Protein AF-A0A2L1UPV1-F1 (afdb_monomer)

pLDDT: mean 81.87, std 16.46, range [38.16, 98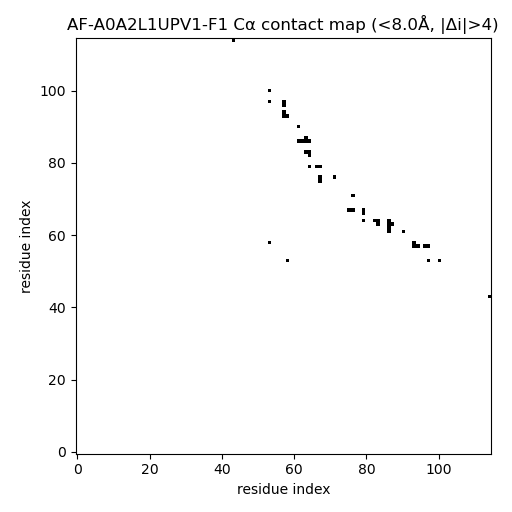.06]

Radius of gyration: 43.44 Å; Cα contacts (8 Å, |Δi|>4): 24; chains: 1; bounding box: 94×42×116 Å

Solvent-accessible surface area (backbone atoms only — not comparable to full-atom values): 7469 Å² total; per-residue (Å²): 140,80,92,80,85,83,81,76,78,84,73,78,68,68,62,63,53,51,53,52,52,52,51,51,52,51,52,49,52,52,51,53,56,57,59,69,66,67,64,79,84,74,78,79,76,86,70,80,76,83,75,81,76,80,59,67,84,60,67,58,81,83,69,73,68,78,80,78,68,85,78,81,45,72,72,57,50,56,55,48,51,53,48,43,51,51,42,51,50,55,44,50,53,34,55,49,52,52,51,52,56,52,49,57,49,49,54,62,57,76,75,46,85,80,126

Sequence (115 aa):
MISMRTHWTHRQPRLTSKLLFQAMLALLLLCLLAQMTGCSTVTTQYVKVPVTPIPASLLVLCQPSPPPSDPLTYGSSVQWNELLLTDLQNCNTQISGIRQIESSRQENNDGKPTP

InterPro domains:
  IPR058979 LysC-like [PF23793] (36-103)

Structure (mmCIF, N/CA/C/O backbone):
data_AF-A0A2L1UPV1-F1
#
_entry.id   AF-A0A2L1UPV1-F1
#
loop_
_atom_site.group_PDB
_atom_site.id
_atom_site.type_symbol
_atom_site.label_atom_id
_atom_site.label_alt_id
_atom_site.label_comp_id
_atom_site.label_asym_id
_atom_site.label_entity_id
_atom_site.label_seq_id
_atom_site.pdbx_PDB_ins_code
_atom_site.Cartn_x
_atom_site.Cartn_y
_atom_site.Cartn_z
_atom_site.occupancy
_atom_site.B_iso_or_equiv
_atom_site.auth_seq_id
_atom_site.auth_comp_id
_atom_site.auth_asym_id
_atom_site.auth_atom_id
_atom_site.pdbx_PDB_model_num
ATOM 1 N N . MET A 1 1 ? -70.568 33.860 90.065 1.00 38.16 1 MET A N 1
ATOM 2 C CA . MET A 1 1 ? -70.868 33.690 88.625 1.00 38.16 1 MET A CA 1
ATOM 3 C C . MET A 1 1 ? -69.516 33.600 87.917 1.00 38.16 1 MET A C 1
ATOM 5 O O . MET A 1 1 ? -68.756 34.533 88.089 1.00 38.16 1 MET A O 1
ATOM 9 N N . ILE A 1 2 ? -69.031 32.551 87.253 1.00 44.81 2 ILE A N 1
ATOM 10 C CA . ILE A 1 2 ? -69.449 31.185 86.897 1.00 44.81 2 ILE A CA 1
ATOM 11 C C . ILE A 1 2 ? -68.145 30.356 86.851 1.00 44.81 2 ILE A C 1
ATOM 13 O O . ILE A 1 2 ? -67.095 30.865 86.469 1.00 44.81 2 ILE A O 1
ATOM 17 N N . SER A 1 3 ? -68.222 29.093 87.268 1.00 48.38 3 SER A N 1
ATOM 18 C CA . SER A 1 3 ? -67.163 28.087 87.135 1.00 48.38 3 SER A CA 1
ATOM 19 C C . SER A 1 3 ? -66.960 27.703 85.669 1.00 48.38 3 SER A C 1
ATOM 21 O O . SER A 1 3 ? -67.929 27.357 84.999 1.00 48.38 3 SER A O 1
ATOM 23 N N . MET A 1 4 ? -65.715 27.677 85.191 1.00 48.88 4 MET A N 1
ATOM 24 C CA . MET A 1 4 ? -65.361 26.954 83.967 1.00 48.88 4 MET A CA 1
ATOM 25 C C . MET A 1 4 ? -63.942 26.401 84.081 1.00 48.88 4 MET A C 1
ATOM 27 O O . MET A 1 4 ? -62.952 27.020 83.702 1.00 48.88 4 MET A O 1
ATOM 31 N N . ARG A 1 5 ? -63.851 25.197 84.649 1.00 57.16 5 ARG A N 1
ATOM 32 C CA . ARG A 1 5 ? -62.651 24.362 84.619 1.00 57.16 5 ARG A CA 1
ATOM 33 C C . ARG A 1 5 ? -62.706 23.527 83.339 1.00 57.16 5 ARG A C 1
ATOM 35 O O . ARG A 1 5 ? -63.355 22.486 83.304 1.00 57.16 5 ARG A O 1
ATOM 42 N N . THR A 1 6 ? -62.058 23.990 82.274 1.00 60.66 6 THR A N 1
ATOM 43 C CA . THR A 1 6 ? -61.902 23.212 81.039 1.00 60.66 6 THR A CA 1
ATOM 44 C C . THR A 1 6 ? -60.787 22.189 81.235 1.00 60.66 6 THR A C 1
ATOM 46 O O . THR A 1 6 ? -59.597 22.464 81.107 1.00 60.66 6 THR A O 1
ATOM 49 N N . HIS A 1 7 ? -61.185 20.978 81.613 1.00 58.34 7 HIS A N 1
ATOM 50 C CA . HIS A 1 7 ? -60.311 19.814 81.620 1.00 58.34 7 HIS A CA 1
ATOM 51 C C . HIS A 1 7 ? -60.006 19.417 80.170 1.00 58.34 7 HIS A C 1
ATOM 53 O O . HIS A 1 7 ? -60.773 18.708 79.519 1.00 58.34 7 HIS A O 1
ATOM 59 N N . TRP A 1 8 ? -58.881 19.905 79.656 1.00 52.75 8 TRP A N 1
ATOM 60 C CA . TRP A 1 8 ? -58.302 19.412 78.416 1.00 52.75 8 TRP A CA 1
ATOM 61 C C . TRP A 1 8 ? -57.626 18.072 78.692 1.00 52.75 8 TRP A C 1
ATOM 63 O O . TRP A 1 8 ? -56.550 18.009 79.286 1.00 52.75 8 TRP A O 1
ATOM 73 N N . THR A 1 9 ? -58.244 16.978 78.246 1.00 54.81 9 THR A N 1
ATOM 74 C CA . THR A 1 9 ? -57.535 15.705 78.131 1.00 54.81 9 THR A CA 1
ATOM 75 C C . THR A 1 9 ? -56.469 15.859 77.056 1.00 54.81 9 THR A C 1
ATOM 77 O O . THR A 1 9 ? -56.777 15.859 75.863 1.00 54.81 9 THR A O 1
ATOM 80 N N . HIS A 1 10 ? -55.213 15.976 77.473 1.00 52.00 10 HIS A N 1
ATOM 81 C CA . HIS A 1 10 ? -54.045 15.823 76.614 1.00 52.00 10 HIS A CA 1
ATOM 82 C C . HIS A 1 10 ? -53.995 14.367 76.106 1.00 52.00 10 HIS A C 1
ATOM 84 O O . HIS A 1 10 ? -53.286 13.507 76.637 1.00 52.00 10 HIS A O 1
ATOM 90 N N . ARG A 1 11 ? -54.817 14.056 75.095 1.00 55.22 11 ARG A N 1
ATOM 91 C CA . ARG A 1 11 ? -54.758 12.797 74.350 1.00 55.22 11 ARG A CA 1
ATOM 92 C C . ARG A 1 11 ? -53.491 12.817 73.493 1.00 55.22 11 ARG A C 1
ATOM 94 O O . ARG A 1 11 ? -53.276 13.707 72.682 1.00 55.22 11 ARG A O 1
ATOM 101 N N . GLN A 1 12 ? -52.648 11.827 73.758 1.00 60.75 12 GLN A N 1
ATOM 102 C CA . GLN A 1 12 ? -51.291 11.596 73.265 1.00 60.75 12 GLN A CA 1
ATOM 103 C C . GLN A 1 12 ? -51.104 11.782 71.739 1.00 60.75 12 GLN A C 1
ATOM 105 O O . GLN A 1 12 ? -51.589 10.947 70.978 1.00 60.75 12 GLN A O 1
ATOM 110 N N . PRO A 1 13 ? -50.286 12.751 71.276 1.00 54.72 13 PRO A N 1
ATOM 111 C CA . PRO A 1 13 ? -49.826 12.810 69.881 1.00 54.72 13 PRO A CA 1
ATOM 112 C C . PRO A 1 13 ? -48.550 11.978 69.624 1.00 54.72 13 PRO A C 1
ATOM 114 O O . PRO A 1 13 ? -48.056 11.893 68.502 1.00 54.72 13 PRO A O 1
ATOM 117 N N . ARG A 1 14 ? -47.962 11.375 70.667 1.00 56.75 14 ARG A N 1
ATOM 118 C CA . ARG A 1 14 ? -46.582 10.858 70.616 1.00 56.75 14 ARG A CA 1
ATOM 119 C C . ARG A 1 14 ? -46.436 9.478 69.968 1.00 56.75 14 ARG A C 1
ATOM 121 O O . ARG A 1 14 ? -45.342 9.147 69.525 1.00 56.75 14 ARG A O 1
ATOM 128 N N . LEU A 1 15 ? -47.497 8.669 69.923 1.00 55.56 15 LEU A N 1
ATOM 129 C CA . LEU A 1 15 ? -47.452 7.308 69.363 1.00 55.56 15 LEU A CA 1
ATOM 130 C C . LEU A 1 15 ? -47.695 7.295 67.849 1.00 55.56 15 LEU A C 1
ATOM 132 O O . LEU A 1 15 ? -46.982 6.611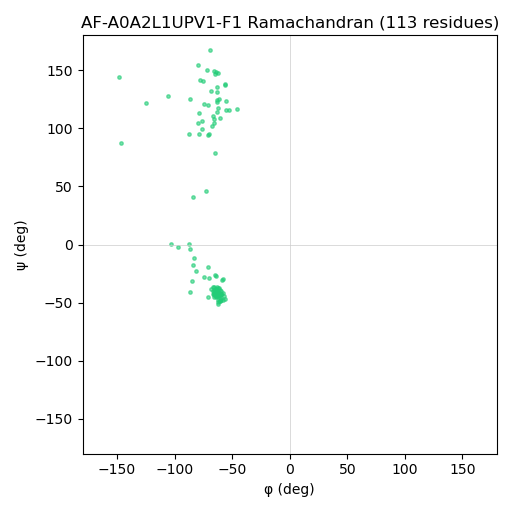 67.121 1.00 55.56 15 LEU A O 1
ATOM 136 N N . THR A 1 16 ? -48.642 8.103 67.371 1.00 60.72 16 THR A N 1
ATOM 137 C CA . THR A 1 16 ? -48.947 8.247 65.939 1.00 60.72 16 THR A CA 1
ATOM 138 C C . THR A 1 16 ? -47.782 8.878 65.185 1.00 60.72 16 THR A C 1
ATOM 140 O O . THR A 1 16 ? -47.395 8.385 64.133 1.00 60.72 16 THR A O 1
ATOM 143 N N . SER A 1 17 ? -47.147 9.900 65.766 1.00 69.00 17 SER A N 1
ATOM 144 C CA . SER A 1 17 ? -45.943 10.520 65.206 1.00 69.00 17 SER A CA 1
ATOM 145 C C . SER A 1 17 ? -44.789 9.519 65.056 1.00 69.00 17 SER A C 1
ATOM 147 O O . SER A 1 17 ? -44.161 9.476 64.002 1.00 69.00 17 SER A O 1
ATOM 149 N N . LYS A 1 18 ? -44.551 8.651 66.051 1.00 76.62 18 LYS A N 1
ATOM 150 C CA . LYS A 1 18 ? -43.503 7.617 65.978 1.00 76.62 18 LYS A CA 1
ATOM 151 C C . LYS A 1 18 ? -43.758 6.592 64.872 1.00 76.62 18 LYS A C 1
ATOM 153 O O . LYS A 1 18 ? -42.841 6.298 64.113 1.00 76.62 18 LYS A O 1
ATOM 158 N N . LEU A 1 19 ? -44.995 6.108 64.753 1.00 80.00 19 LEU A N 1
ATOM 159 C CA . LEU A 1 19 ? -45.400 5.190 63.683 1.00 80.00 19 LEU A CA 1
ATOM 160 C C . LEU A 1 19 ? -45.218 5.814 62.293 1.00 80.00 19 LEU A C 1
ATOM 162 O O . LEU A 1 19 ? -44.698 5.162 61.394 1.00 80.00 19 LEU A O 1
ATOM 166 N N . LEU A 1 20 ? -45.581 7.090 62.131 1.00 83.94 20 LEU A N 1
ATOM 167 C CA . LEU A 1 20 ? -45.396 7.821 60.874 1.00 83.94 20 LEU A CA 1
ATOM 168 C C . LEU A 1 20 ? -43.913 8.015 60.522 1.00 83.94 20 LEU A C 1
ATOM 170 O O . LEU A 1 20 ? -43.527 7.796 59.377 1.00 83.94 20 LEU A O 1
ATOM 174 N N . PHE A 1 21 ? -43.063 8.359 61.494 1.00 84.81 21 PHE A N 1
ATOM 175 C CA . PHE A 1 21 ? -41.614 8.454 61.278 1.00 84.81 21 PHE A CA 1
ATOM 176 C C . PHE A 1 21 ? -40.992 7.106 60.893 1.00 84.81 21 PHE A C 1
ATOM 178 O O . PHE A 1 21 ? -40.161 7.051 59.988 1.00 84.81 21 PHE A O 1
ATOM 185 N N . GLN A 1 22 ? -41.411 6.015 61.538 1.00 87.88 22 GLN A N 1
ATOM 186 C CA . GLN A 1 22 ? -40.955 4.665 61.198 1.00 87.88 22 GLN A CA 1
ATOM 187 C C . GLN A 1 22 ? -41.405 4.247 59.795 1.00 87.88 22 GLN A C 1
ATOM 189 O O . GLN A 1 22 ? -40.610 3.674 59.054 1.00 87.88 22 GLN A O 1
ATOM 194 N N . ALA A 1 23 ? -42.638 4.580 59.405 1.00 91.31 23 ALA A N 1
ATOM 195 C CA . ALA A 1 23 ? -43.146 4.320 58.061 1.00 91.31 23 ALA A CA 1
ATOM 196 C C . ALA A 1 23 ? -42.368 5.104 56.992 1.00 91.31 23 ALA A C 1
ATOM 198 O O . ALA A 1 23 ? -41.987 4.529 55.977 1.00 91.31 23 ALA A O 1
ATOM 199 N N . MET A 1 24 ? -42.067 6.383 57.238 1.00 92.00 24 MET A N 1
ATOM 200 C CA . MET A 1 24 ? -41.255 7.212 56.337 1.00 92.00 24 MET A CA 1
ATOM 201 C C . MET A 1 24 ? -39.836 6.659 56.175 1.00 92.00 24 MET A C 1
ATOM 203 O O . MET A 1 24 ? -39.340 6.566 55.054 1.00 92.00 24 MET A O 1
ATOM 207 N N . LEU A 1 25 ? -39.195 6.249 57.276 1.00 94.06 25 LEU A N 1
ATOM 208 C CA . LEU A 1 25 ? -37.864 5.639 57.238 1.00 94.06 25 LEU A CA 1
ATOM 209 C C . LEU A 1 25 ? -37.881 4.305 56.480 1.00 94.06 25 LEU A C 1
ATOM 211 O O . LEU A 1 25 ? -37.007 4.063 55.655 1.00 94.06 25 LEU A O 1
ATOM 215 N N . ALA A 1 26 ? -38.890 3.464 56.715 1.00 94.69 26 ALA A N 1
ATOM 216 C CA . ALA A 1 26 ? -39.050 2.197 56.009 1.00 94.69 26 ALA A CA 1
ATOM 217 C C . ALA A 1 26 ? -39.255 2.404 54.500 1.00 94.69 26 ALA A C 1
ATOM 219 O O . ALA A 1 26 ? -38.620 1.719 53.703 1.00 94.69 26 ALA A O 1
ATOM 220 N N . LEU A 1 27 ? -40.085 3.377 54.106 1.00 93.31 27 LEU A N 1
ATOM 221 C CA . LEU A 1 27 ? -40.332 3.710 52.702 1.00 93.31 27 LEU A CA 1
ATOM 222 C C . LEU A 1 27 ? -39.063 4.231 52.013 1.00 93.31 27 LEU A C 1
ATOM 224 O O . LEU A 1 27 ? -38.771 3.849 50.881 1.00 93.31 27 LEU A O 1
ATOM 228 N N . LEU A 1 28 ? -38.289 5.067 52.715 1.00 93.31 28 LEU A N 1
ATOM 229 C CA . LEU A 1 28 ? -37.010 5.582 52.235 1.00 93.31 28 LEU A CA 1
ATOM 230 C C . LEU A 1 28 ? -36.017 4.432 52.014 1.00 93.31 28 LEU A C 1
ATOM 232 O O . LEU A 1 28 ? -35.471 4.300 50.924 1.00 93.31 28 LEU A O 1
ATOM 236 N N . LEU A 1 29 ? -35.839 3.557 53.009 1.00 92.88 29 LEU A N 1
ATOM 237 C CA . LEU A 1 29 ? -34.944 2.399 52.914 1.00 92.88 29 LEU A CA 1
ATOM 238 C C . LEU A 1 29 ? -35.349 1.451 51.778 1.00 92.88 29 LEU A C 1
ATOM 240 O O . LEU A 1 29 ? -34.486 1.010 51.022 1.00 92.88 29 LEU A O 1
ATOM 244 N N . LEU A 1 30 ? -36.648 1.183 51.617 1.00 91.38 30 LEU A N 1
ATOM 245 C CA . LEU A 1 30 ? -37.173 0.350 50.533 1.00 91.38 30 LEU A CA 1
ATOM 246 C C . LEU A 1 30 ? -36.879 0.963 49.153 1.00 91.38 30 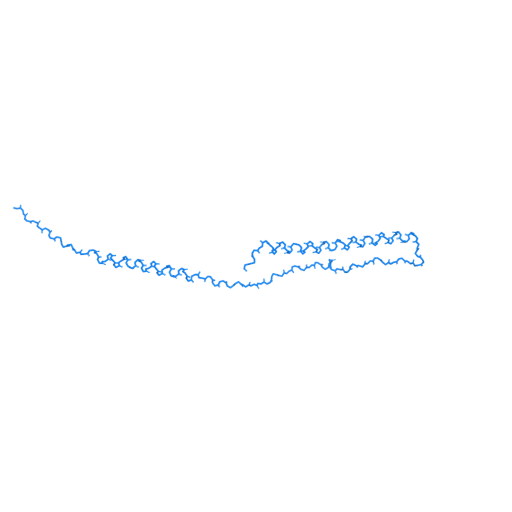LEU A C 1
ATOM 248 O O . LEU A 1 30 ? -36.478 0.256 48.232 1.00 91.38 30 LEU A O 1
ATOM 252 N N . CYS A 1 31 ? -37.040 2.282 49.020 1.00 88.00 31 CYS A N 1
ATOM 253 C CA . CYS A 1 31 ? -36.756 3.008 47.786 1.00 88.00 31 CYS A CA 1
ATOM 254 C C . CYS A 1 31 ? -35.255 2.993 47.445 1.00 88.00 31 CYS A C 1
ATOM 256 O O . CYS A 1 31 ? -34.893 2.725 46.301 1.00 88.00 31 CYS A O 1
ATOM 258 N N . LEU A 1 32 ? -34.372 3.191 48.434 1.00 88.12 32 LEU A N 1
ATOM 259 C CA . LEU A 1 32 ? -32.920 3.073 48.236 1.00 88.12 32 LEU A CA 1
ATOM 260 C C . LEU A 1 32 ? -32.505 1.653 47.822 1.00 88.12 32 LEU A C 1
ATOM 262 O O . LEU A 1 32 ? -31.697 1.491 46.909 1.00 88.12 32 LEU A O 1
ATOM 266 N N . LEU A 1 33 ? -33.077 0.625 48.455 1.00 87.00 33 LEU A N 1
ATOM 267 C CA . LEU A 1 33 ? -32.840 -0.776 48.091 1.00 87.00 33 LEU A CA 1
ATOM 268 C C . LEU A 1 33 ? -33.273 -1.066 46.645 1.00 87.00 33 LEU A C 1
ATOM 270 O O . LEU A 1 33 ? -32.564 -1.770 45.929 1.00 87.00 33 LEU A O 1
ATOM 274 N N . ALA A 1 34 ? -34.390 -0.488 46.196 1.00 84.25 34 ALA A N 1
ATOM 275 C CA . ALA A 1 34 ? -34.875 -0.625 44.823 1.00 84.25 34 ALA A CA 1
ATOM 276 C C . ALA A 1 34 ? -34.004 0.114 43.789 1.00 84.25 34 ALA A C 1
ATOM 278 O O . ALA A 1 34 ? -33.911 -0.325 42.647 1.00 84.25 34 ALA A O 1
ATOM 279 N N . GLN A 1 35 ? -33.335 1.210 44.159 1.00 81.69 35 GLN A N 1
ATOM 280 C CA . GLN A 1 35 ? -32.400 1.885 43.248 1.00 81.69 35 GLN A CA 1
ATOM 281 C C . GLN A 1 35 ? -31.077 1.124 43.087 1.00 81.69 35 GLN A C 1
ATOM 283 O O . GLN A 1 35 ? -30.476 1.169 42.016 1.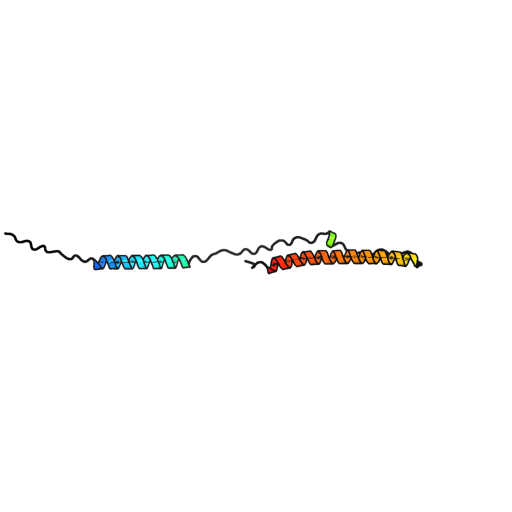00 81.69 35 GLN A O 1
ATOM 288 N N . MET A 1 36 ? -30.656 0.358 44.099 1.00 78.56 36 MET A N 1
ATOM 289 C CA . MET A 1 36 ? -29.462 -0.496 44.024 1.00 78.56 36 MET A CA 1
ATOM 290 C C . MET A 1 36 ? -29.633 -1.721 43.114 1.00 78.56 36 MET A C 1
ATOM 292 O O . MET A 1 36 ? -28.637 -2.292 42.673 1.00 78.56 36 MET A O 1
ATOM 296 N N . THR A 1 37 ? -30.869 -2.133 42.808 1.00 71.94 37 THR A N 1
ATOM 297 C CA . THR A 1 37 ? -31.140 -3.227 41.858 1.00 71.94 37 THR A CA 1
ATOM 298 C C . THR A 1 37 ? -31.237 -2.756 40.406 1.00 71.94 37 THR A C 1
ATOM 300 O O . THR A 1 37 ? -31.374 -3.584 39.507 1.00 71.94 37 THR A O 1
ATOM 303 N N . GLY A 1 38 ? -31.062 -1.455 40.147 1.00 63.50 38 GLY A N 1
ATOM 304 C CA . GLY A 1 38 ? -30.829 -0.890 38.817 1.00 63.50 38 GLY A CA 1
ATOM 305 C C . GLY A 1 38 ? -29.420 -1.183 38.290 1.00 63.50 38 GLY A C 1
ATOM 306 O O . GLY A 1 38 ? -28.735 -0.281 37.819 1.00 63.50 38 GLY A O 1
ATOM 307 N N . CYS A 1 39 ? -28.953 -2.427 38.400 1.00 65.50 39 CYS A N 1
ATOM 308 C CA . CYS A 1 39 ? -27.716 -2.863 37.768 1.00 65.50 39 CYS A CA 1
ATOM 309 C C . CYS A 1 39 ? -28.032 -3.121 36.294 1.00 65.50 39 CYS A C 1
ATOM 311 O O . CYS A 1 39 ? -28.846 -3.986 35.968 1.00 65.50 39 CYS A O 1
ATOM 313 N N . SER A 1 40 ? -27.460 -2.313 35.404 1.00 66.31 40 SER A N 1
ATOM 314 C CA . SER A 1 40 ? -27.799 -2.355 33.988 1.00 66.31 40 SER A CA 1
ATOM 315 C C . SER A 1 40 ? -27.425 -3.716 33.395 1.00 66.31 40 SER A C 1
ATOM 317 O O . SER A 1 40 ? -26.247 -4.044 33.280 1.00 66.31 40 SER A O 1
ATOM 319 N N . THR A 1 41 ? -28.408 -4.506 32.975 1.00 66.69 41 THR A N 1
ATOM 320 C CA . THR A 1 41 ? -28.196 -5.756 32.229 1.00 66.69 41 THR A CA 1
ATOM 321 C C . THR A 1 41 ? -28.030 -5.476 30.737 1.00 66.69 41 THR A C 1
ATOM 323 O O . THR A 1 41 ? -28.575 -6.185 29.892 1.00 66.69 41 THR A O 1
ATOM 326 N N . VAL A 1 42 ? -27.300 -4.415 30.381 1.00 73.50 42 VAL A N 1
ATOM 327 C CA . VAL A 1 42 ? -26.982 -4.166 28.975 1.00 73.50 42 VAL A CA 1
ATOM 328 C C . VAL A 1 42 ? -25.877 -5.140 28.599 1.00 73.50 42 VAL A C 1
ATOM 330 O O . VAL A 1 42 ? -24.713 -4.952 28.936 1.00 73.50 42 VAL A O 1
ATOM 333 N N . THR A 1 43 ? -26.251 -6.233 27.945 1.00 73.94 43 THR A N 1
ATOM 334 C CA . THR A 1 43 ? -25.282 -7.130 27.322 1.00 73.94 43 THR A CA 1
ATOM 335 C C . THR A 1 43 ? -24.620 -6.375 26.176 1.00 73.94 43 THR A C 1
ATOM 337 O O . THR A 1 43 ? -25.278 -6.086 25.173 1.00 73.94 43 THR A O 1
ATOM 340 N N . THR A 1 44 ? -23.337 -6.040 26.312 1.00 74.75 44 THR A N 1
ATOM 341 C CA . THR A 1 44 ? -22.541 -5.490 25.213 1.00 74.75 44 THR A CA 1
ATOM 342 C C . THR A 1 44 ? -22.365 -6.583 24.162 1.00 74.75 44 THR A C 1
ATOM 344 O O . THR A 1 44 ? -21.604 -7.536 24.320 1.00 74.75 44 THR A O 1
ATOM 347 N N . GLN A 1 45 ? -23.143 -6.501 23.082 1.00 77.75 45 GLN A N 1
ATOM 348 C CA . GLN A 1 45 ? -22.941 -7.382 21.942 1.00 77.75 45 GLN A CA 1
ATOM 349 C C . GLN A 1 45 ? -21.775 -6.825 21.122 1.00 77.75 45 GLN A C 1
ATOM 351 O O . GLN A 1 45 ? -21.910 -5.823 20.420 1.00 77.75 45 GLN A O 1
ATOM 356 N N . TYR A 1 46 ? -20.614 -7.468 21.234 1.00 70.94 46 TYR A N 1
ATOM 357 C CA . TYR A 1 46 ? -19.446 -7.141 20.424 1.00 70.94 46 TYR A CA 1
ATOM 358 C C . TYR A 1 46 ? -19.688 -7.584 18.983 1.00 70.94 46 TYR A C 1
ATOM 360 O O . TYR A 1 46 ? -19.450 -8.735 18.613 1.00 70.94 46 TYR A O 1
ATOM 368 N N . VAL A 1 47 ? -20.174 -6.666 18.155 1.00 74.88 47 VAL A N 1
ATOM 369 C CA . VAL A 1 47 ? -20.224 -6.873 16.709 1.00 74.88 47 VAL A CA 1
ATOM 370 C C . VAL A 1 47 ? -18.886 -6.432 16.131 1.00 74.88 47 VAL A C 1
ATOM 372 O O . VAL A 1 47 ? -18.450 -5.300 16.340 1.00 74.88 47 VAL A O 1
ATOM 375 N N . LYS A 1 48 ? -18.220 -7.326 15.392 1.00 73.75 48 LYS A N 1
ATOM 376 C CA . LYS A 1 48 ? -17.034 -6.947 14.617 1.00 73.75 48 LYS A CA 1
ATOM 377 C C . LYS A 1 48 ? -17.456 -5.912 13.581 1.00 73.75 48 LYS A C 1
ATOM 379 O O . LYS A 1 48 ? -18.271 -6.214 12.711 1.00 73.75 48 LYS A O 1
ATOM 384 N N . VAL A 1 49 ? -16.903 -4.707 13.676 1.00 72.81 49 VAL A N 1
ATOM 385 C CA . VAL A 1 49 ? -17.116 -3.678 12.658 1.00 72.81 49 VAL A CA 1
ATOM 386 C C . VAL A 1 49 ? -16.522 -4.194 11.343 1.00 72.81 49 VAL A C 1
ATOM 388 O O . VAL A 1 49 ? -15.349 -4.580 11.323 1.00 72.81 49 VAL A O 1
ATOM 391 N N . PRO A 1 50 ? -17.305 -4.251 10.251 1.00 74.62 50 PRO A N 1
ATOM 392 C CA . PRO A 1 50 ? -16.780 -4.654 8.959 1.00 74.62 50 PRO A CA 1
ATOM 393 C C . PRO A 1 50 ? -15.723 -3.646 8.503 1.00 74.62 50 PRO A C 1
ATOM 395 O O . PRO A 1 50 ? -15.969 -2.446 8.398 1.00 74.62 50 PRO A O 1
ATOM 398 N N . VAL A 1 51 ? -14.525 -4.159 8.250 1.00 80.12 51 VAL A N 1
ATOM 399 C CA . VAL A 1 51 ? -13.381 -3.395 7.760 1.00 80.12 51 VAL A CA 1
ATOM 400 C C . VAL A 1 51 ? -13.635 -3.084 6.284 1.00 80.12 51 VAL A C 1
ATOM 402 O O . VAL A 1 51 ? -13.822 -4.004 5.489 1.00 80.12 51 VAL A O 1
ATOM 405 N N . THR A 1 52 ? -13.674 -1.803 5.904 1.00 81.56 52 THR A N 1
ATOM 406 C CA . THR A 1 52 ? -13.795 -1.409 4.488 1.00 81.56 52 THR A CA 1
ATOM 407 C C . THR A 1 52 ? -12.667 -2.063 3.691 1.00 81.56 52 THR A C 1
ATOM 409 O O . THR A 1 52 ? -11.521 -1.888 4.070 1.00 81.56 52 THR A O 1
ATOM 412 N N . PRO A 1 53 ? -12.907 -2.842 2.632 1.00 89.19 53 PRO A N 1
ATOM 413 C CA . PRO A 1 53 ? -11.821 -3.540 1.946 1.00 89.19 53 PRO A CA 1
ATOM 414 C C . PRO A 1 53 ? -10.858 -2.554 1.271 1.00 89.19 53 PRO A C 1
ATOM 416 O O . PRO A 1 53 ? -11.262 -1.474 0.837 1.00 89.19 53 PRO A O 1
ATOM 419 N N . ILE A 1 54 ? -9.580 -2.932 1.170 1.00 93.31 54 ILE A N 1
ATOM 420 C CA . ILE A 1 54 ? -8.610 -2.190 0.356 1.00 93.31 54 ILE A CA 1
ATOM 421 C C . ILE A 1 54 ? -9.079 -2.258 -1.111 1.00 93.31 54 ILE A C 1
ATOM 423 O O . ILE A 1 54 ? -9.470 -3.337 -1.566 1.00 93.31 54 ILE A O 1
ATOM 427 N N . PRO A 1 55 ? -9.060 -1.142 -1.862 1.00 93.62 55 PRO A N 1
ATOM 428 C CA . PRO A 1 55 ? -9.449 -1.144 -3.267 1.00 93.62 55 PRO A CA 1
ATOM 429 C C . PRO A 1 55 ? -8.622 -2.146 -4.075 1.00 93.62 55 PRO A C 1
ATOM 431 O O . PRO A 1 55 ? -7.404 -2.205 -3.932 1.00 93.62 55 PRO A O 1
ATOM 434 N N . ALA A 1 56 ? -9.264 -2.887 -4.981 1.00 92.44 56 ALA A N 1
ATOM 435 C CA . ALA A 1 56 ? -8.576 -3.876 -5.815 1.00 92.44 56 ALA A CA 1
ATOM 436 C C . ALA A 1 56 ? -7.436 -3.266 -6.653 1.00 92.44 56 ALA A C 1
ATOM 438 O O . ALA A 1 56 ? -6.433 -3.930 -6.888 1.00 92.44 56 ALA A O 1
ATOM 439 N N . SER A 1 57 ? -7.550 -1.988 -7.038 1.00 90.25 57 SER A N 1
ATOM 440 C CA . SER A 1 57 ? -6.496 -1.240 -7.739 1.00 90.25 57 SER A CA 1
ATOM 441 C C . SER A 1 57 ? -5.186 -1.152 -6.949 1.00 90.25 57 SER A C 1
ATOM 443 O O . SER A 1 57 ? -4.109 -1.127 -7.540 1.00 90.25 57 SER A O 1
ATOM 445 N N . LEU A 1 58 ? -5.263 -1.147 -5.616 1.00 93.88 58 LEU A N 1
ATOM 446 C CA . LEU A 1 58 ? -4.101 -1.122 -4.730 1.00 93.88 58 LEU A CA 1
ATOM 447 C C . LEU A 1 58 ? -3.505 -2.513 -4.488 1.00 93.88 58 LEU A C 1
ATOM 449 O O . LEU A 1 58 ? -2.414 -2.614 -3.950 1.00 93.88 58 LEU A O 1
ATOM 453 N N . LEU A 1 59 ? -4.206 -3.577 -4.875 1.00 94.19 59 LEU A N 1
ATOM 454 C CA . LEU A 1 59 ? -3.772 -4.963 -4.678 1.00 94.19 59 LEU A CA 1
ATOM 455 C C . LEU A 1 59 ? -3.240 -5.606 -5.963 1.00 94.19 59 LEU A C 1
ATOM 457 O O . LEU A 1 59 ? -2.861 -6.777 -5.955 1.00 94.19 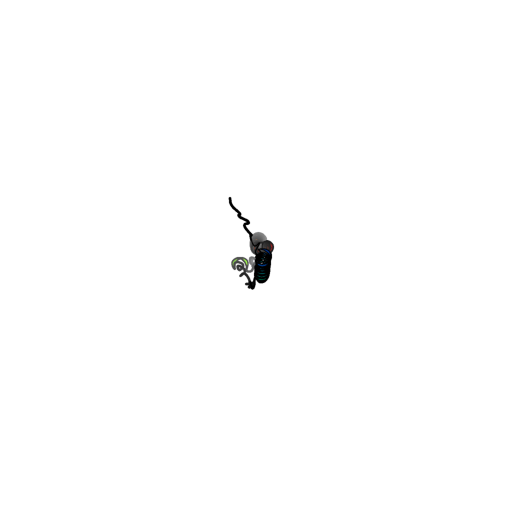59 LEU A O 1
ATOM 461 N N . VAL A 1 60 ? -3.228 -4.863 -7.072 1.00 93.25 60 VAL A N 1
ATOM 462 C CA . VAL A 1 60 ? -2.656 -5.334 -8.335 1.00 93.25 60 VAL A CA 1
ATOM 463 C C . VAL A 1 60 ? -1.163 -5.573 -8.141 1.00 93.25 60 VAL A C 1
ATOM 465 O O . VAL A 1 60 ? -0.459 -4.709 -7.626 1.00 93.25 60 VAL A O 1
ATOM 468 N N . LEU A 1 61 ? -0.671 -6.736 -8.569 1.00 91.38 61 LEU A N 1
ATOM 469 C CA . LEU A 1 61 ? 0.753 -7.035 -8.500 1.00 91.38 61 LEU A CA 1
ATOM 470 C C . LEU A 1 61 ? 1.543 -6.032 -9.345 1.00 91.38 61 LEU A C 1
ATOM 472 O O . LEU A 1 61 ? 1.316 -5.902 -10.547 1.00 91.38 61 LEU A O 1
ATOM 476 N N . CYS A 1 62 ? 2.510 -5.383 -8.713 1.00 92.06 62 CYS A N 1
ATOM 477 C CA . CYS A 1 62 ? 3.488 -4.562 -9.399 1.00 92.06 62 CYS A CA 1
ATOM 478 C C . CYS A 1 62 ? 4.383 -5.410 -10.304 1.00 92.06 62 CYS A C 1
ATOM 480 O O . CYS A 1 62 ? 5.224 -6.168 -9.818 1.00 92.06 62 CYS A O 1
ATOM 482 N N . GLN A 1 63 ? 4.192 -5.282 -11.615 1.00 93.56 63 GLN A N 1
ATOM 483 C CA . GLN A 1 63 ? 5.012 -5.949 -12.620 1.00 93.56 63 GLN A CA 1
ATOM 484 C C . GLN A 1 63 ? 5.947 -4.935 -13.283 1.00 93.56 63 GLN A C 1
ATOM 486 O O . GLN A 1 63 ? 5.467 -3.904 -13.748 1.00 93.56 63 GLN A O 1
ATOM 491 N N . PRO A 1 64 ? 7.261 -5.211 -13.331 1.00 94.75 64 PRO A N 1
ATOM 492 C CA . PRO A 1 64 ? 8.200 -4.351 -14.028 1.00 94.75 64 PRO A CA 1
ATOM 493 C C . PRO A 1 64 ? 8.024 -4.466 -15.543 1.00 94.75 64 PRO A C 1
ATOM 495 O O . PRO A 1 64 ? 7.689 -5.530 -16.073 1.00 94.75 64 PRO A O 1
ATOM 498 N N . SER A 1 65 ? 8.329 -3.376 -16.234 1.00 96.69 65 SER A N 1
ATOM 499 C CA . SER A 1 65 ? 8.380 -3.309 -17.686 1.00 96.69 65 SER A CA 1
ATOM 500 C C . SER A 1 65 ? 9.348 -4.356 -18.247 1.00 96.69 65 SER A C 1
ATOM 502 O O . SER A 1 65 ? 10.452 -4.535 -17.712 1.00 96.69 65 SER A O 1
ATOM 504 N N . PRO A 1 66 ? 8.966 -5.056 -19.329 1.00 96.12 66 PRO A N 1
ATOM 505 C CA . PRO A 1 66 ? 9.769 -6.135 -19.885 1.00 96.12 66 PRO A CA 1
ATOM 506 C C . PRO A 1 66 ? 11.131 -5.618 -20.370 1.00 96.12 66 PRO A C 1
ATOM 508 O O . PRO A 1 66 ? 11.224 -4.478 -20.836 1.00 96.12 66 PRO A O 1
ATOM 511 N N . PRO A 1 67 ? 12.186 -6.445 -20.287 1.00 95.12 67 PRO A N 1
ATOM 512 C CA . PRO A 1 67 ? 13.495 -6.070 -20.794 1.00 95.12 67 PRO A CA 1
ATOM 513 C C . PRO A 1 67 ? 13.462 -5.868 -22.318 1.00 95.12 67 PRO A C 1
ATOM 515 O O . PRO A 1 67 ? 12.691 -6.535 -23.017 1.00 95.12 67 PRO A O 1
ATOM 518 N N . PRO A 1 68 ? 14.298 -4.963 -22.855 1.00 95.06 68 PRO A N 1
ATOM 519 C CA . PRO A 1 68 ? 14.436 -4.773 -24.294 1.00 95.06 68 PRO A CA 1
ATOM 520 C C . PRO A 1 68 ? 15.111 -5.984 -24.957 1.00 95.06 68 PRO A C 1
ATOM 522 O O . PRO A 1 68 ? 15.685 -6.847 -24.297 1.00 95.06 68 PRO A O 1
ATOM 525 N N . SER A 1 69 ? 15.050 -6.036 -26.288 1.00 94.06 69 SER A N 1
ATOM 526 C CA . SER A 1 69 ? 15.649 -7.106 -27.092 1.00 94.06 69 SER A CA 1
ATOM 527 C C . SER A 1 69 ? 17.176 -7.140 -27.007 1.00 94.06 69 SER A C 1
ATOM 529 O O . SER A 1 69 ? 17.818 -6.088 -26.998 1.00 94.06 69 SER A O 1
ATOM 531 N N . ASP A 1 70 ? 17.748 -8.343 -27.078 1.00 92.50 70 ASP A N 1
ATOM 532 C CA . ASP A 1 70 ? 19.190 -8.535 -27.216 1.00 92.50 70 ASP A CA 1
ATOM 533 C C . ASP A 1 70 ? 19.681 -8.306 -28.663 1.00 92.50 70 ASP A C 1
ATOM 535 O O . ASP A 1 70 ? 19.015 -8.733 -29.611 1.00 92.50 70 ASP A O 1
ATOM 539 N N . PRO A 1 71 ? 20.865 -7.690 -28.862 1.00 92.88 71 PRO A N 1
ATOM 540 C CA . PRO A 1 71 ? 21.747 -7.147 -27.830 1.00 92.88 71 PRO A CA 1
ATOM 541 C C . PRO A 1 71 ? 21.229 -5.820 -27.257 1.00 92.88 71 PRO A C 1
ATOM 543 O O . PRO A 1 71 ? 20.771 -4.943 -27.993 1.00 92.88 71 PRO A O 1
ATOM 546 N N . LEU A 1 72 ? 21.375 -5.645 -25.942 1.00 95.75 72 LEU A N 1
ATOM 547 C CA . LEU A 1 72 ? 21.007 -4.410 -25.252 1.00 95.75 72 LEU A CA 1
ATOM 548 C C . LEU A 1 72 ? 21.811 -3.213 -25.787 1.00 95.75 72 LEU A C 1
ATOM 550 O O . LEU A 1 72 ? 23.003 -3.066 -25.510 1.00 95.75 72 LEU A O 1
ATOM 554 N N . THR A 1 73 ? 21.149 -2.321 -26.527 1.00 96.62 73 THR A N 1
ATOM 555 C CA . THR A 1 73 ? 21.765 -1.061 -26.968 1.00 96.62 73 THR A CA 1
ATOM 556 C C . THR A 1 73 ? 21.756 -0.022 -25.847 1.00 96.62 73 THR A C 1
ATOM 558 O O . THR A 1 73 ? 20.873 -0.025 -24.986 1.00 96.62 73 THR A O 1
ATOM 561 N N . TYR A 1 74 ? 22.698 0.928 -25.881 1.00 96.62 74 TYR A N 1
ATOM 562 C CA . TYR A 1 74 ? 22.729 2.025 -24.909 1.00 96.62 74 TYR A CA 1
ATOM 563 C C . TYR A 1 74 ? 21.408 2.817 -24.890 1.00 96.62 74 TYR A C 1
ATOM 565 O O . TYR A 1 74 ? 20.836 3.029 -23.824 1.00 96.62 74 TYR A O 1
ATOM 573 N N . GLY A 1 75 ? 20.868 3.183 -26.059 1.00 97.12 75 GLY A N 1
ATOM 574 C CA . GLY A 1 75 ? 19.593 3.905 -26.155 1.00 97.12 75 GLY A CA 1
ATOM 575 C C . GLY A 1 75 ? 18.416 3.125 -25.561 1.00 97.12 75 GLY A C 1
ATOM 576 O O . GLY A 1 75 ? 17.641 3.682 -24.783 1.00 97.12 75 GLY A O 1
ATOM 577 N N . SER A 1 76 ? 18.329 1.822 -25.851 1.00 97.00 76 SER A N 1
ATOM 578 C CA . SER A 1 76 ? 17.310 0.940 -25.265 1.00 97.00 76 SER A CA 1
ATOM 579 C C . SER A 1 76 ? 17.458 0.819 -23.747 1.00 97.00 76 SER A C 1
ATOM 581 O O . SER A 1 76 ? 16.455 0.787 -23.043 1.00 97.00 76 SER A O 1
ATOM 583 N N . SER A 1 77 ? 18.689 0.806 -23.226 1.00 96.12 77 SER A N 1
ATOM 584 C CA . SER A 1 77 ? 18.933 0.749 -21.780 1.00 96.12 77 SER A CA 1
ATOM 585 C C . SER A 1 77 ? 18.465 2.012 -21.053 1.00 96.12 77 SER A C 1
ATOM 587 O O . SER A 1 77 ? 17.872 1.920 -19.983 1.00 96.12 77 SER A O 1
ATOM 589 N N . VAL A 1 78 ? 18.674 3.194 -21.643 1.00 97.69 78 VAL A N 1
ATOM 590 C CA . VAL A 1 78 ? 18.222 4.469 -21.066 1.00 97.69 78 VAL A CA 1
ATOM 591 C C . VAL A 1 78 ? 16.696 4.536 -21.027 1.00 97.69 78 VAL A C 1
ATOM 593 O O . VAL A 1 78 ? 16.137 4.883 -19.991 1.00 97.69 78 VAL A O 1
ATOM 596 N N . GLN A 1 79 ? 16.023 4.148 -22.115 1.00 97.62 79 GLN A N 1
ATOM 597 C CA . GLN A 1 79 ? 14.556 4.104 -22.163 1.00 97.62 79 GLN A CA 1
ATOM 598 C C . GLN A 1 79 ? 13.987 3.094 -21.165 1.00 97.62 79 GLN A C 1
ATOM 600 O O . GLN A 1 79 ? 13.053 3.402 -20.435 1.00 97.62 79 GLN A O 1
ATOM 605 N N . TRP A 1 80 ? 14.578 1.901 -21.083 1.00 97.94 80 TRP A N 1
ATOM 606 C CA . TRP A 1 80 ? 14.112 0.883 -20.148 1.00 97.94 80 TRP A CA 1
ATOM 607 C C . TRP A 1 80 ? 14.308 1.293 -18.682 1.00 97.94 80 TRP A C 1
ATOM 609 O O . TRP A 1 80 ? 13.425 1.052 -17.868 1.00 97.94 80 TRP A O 1
ATOM 619 N N . ASN A 1 81 ? 15.401 1.982 -18.339 1.00 97.62 81 ASN A N 1
ATOM 620 C CA . ASN A 1 81 ? 15.597 2.519 -16.987 1.00 97.62 81 ASN A CA 1
ATOM 621 C C . ASN A 1 81 ? 14.528 3.551 -16.592 1.00 97.62 81 ASN A C 1
ATOM 623 O O . ASN A 1 81 ? 14.115 3.585 -15.435 1.00 97.62 81 ASN A O 1
ATOM 627 N N . GLU A 1 82 ? 14.082 4.386 -17.532 1.00 98.06 82 GLU A N 1
ATOM 628 C CA . GLU A 1 82 ? 13.005 5.353 -17.290 1.00 98.06 82 GLU A CA 1
ATOM 629 C C . GLU A 1 82 ? 11.666 4.648 -17.024 1.00 98.06 82 GLU A C 1
ATOM 631 O O . GLU A 1 82 ? 10.994 4.966 -16.038 1.00 98.06 82 GLU A O 1
ATOM 636 N N . LEU A 1 83 ? 11.350 3.611 -17.807 1.00 98.06 83 LEU A N 1
ATOM 637 C CA . LEU A 1 83 ? 10.173 2.768 -17.583 1.00 98.06 83 LEU A CA 1
ATOM 638 C C . LEU A 1 83 ? 10.220 2.089 -16.209 1.00 98.06 83 LEU A C 1
ATOM 640 O O . LEU A 1 83 ? 9.261 2.168 -15.445 1.00 98.06 83 LEU A O 1
ATOM 644 N N . LEU A 1 84 ? 11.360 1.492 -15.848 1.00 97.62 84 LEU A N 1
ATOM 645 C CA . LEU A 1 84 ? 11.543 0.844 -14.547 1.00 97.62 84 LEU A CA 1
ATOM 646 C C . LEU A 1 84 ? 11.396 1.826 -13.377 1.00 97.62 84 LEU A C 1
ATOM 648 O O . LEU A 1 84 ? 10.848 1.465 -12.334 1.00 97.62 84 LEU A O 1
ATOM 652 N N . LEU A 1 85 ? 11.876 3.064 -13.526 1.00 97.88 85 LEU A N 1
ATOM 653 C CA . LEU A 1 85 ? 11.721 4.091 -12.496 1.00 97.88 85 LEU A CA 1
ATOM 654 C C . LEU A 1 85 ? 10.255 4.517 -12.346 1.00 97.88 85 LEU A C 1
ATOM 656 O O . LEU A 1 85 ? 9.788 4.711 -11.223 1.00 97.88 85 LEU A O 1
ATOM 660 N N . THR A 1 86 ? 9.522 4.602 -13.457 1.00 97.75 86 THR A N 1
ATOM 661 C CA . THR A 1 86 ? 8.078 4.866 -13.464 1.00 97.75 86 THR A CA 1
ATOM 662 C C . THR A 1 86 ? 7.304 3.734 -12.791 1.00 97.75 86 THR A C 1
ATOM 664 O O . THR A 1 86 ? 6.452 3.993 -11.937 1.00 97.75 86 THR A O 1
ATOM 667 N N . ASP A 1 87 ? 7.638 2.478 -13.092 1.00 97.44 87 ASP A N 1
ATOM 668 C CA . ASP A 1 87 ? 7.042 1.314 -12.431 1.00 97.44 87 ASP A CA 1
ATOM 669 C C . ASP A 1 87 ? 7.302 1.352 -10.923 1.00 97.44 87 ASP A C 1
ATOM 671 O O . ASP A 1 87 ? 6.375 1.216 -10.124 1.00 97.44 87 ASP A O 1
ATOM 675 N N . LEU A 1 88 ? 8.542 1.635 -10.512 1.00 97.25 88 LEU A N 1
ATOM 676 C CA . LEU A 1 88 ? 8.909 1.766 -9.103 1.00 97.25 88 LEU A CA 1
ATOM 677 C C . LEU A 1 88 ? 8.123 2.884 -8.405 1.00 97.25 88 LEU A C 1
ATOM 679 O O . LEU A 1 88 ? 7.657 2.705 -7.277 1.00 97.25 88 LEU A O 1
ATOM 683 N N . GLN A 1 89 ? 7.955 4.032 -9.064 1.00 97.12 89 GLN A N 1
ATOM 684 C CA . GLN A 1 89 ? 7.153 5.134 -8.544 1.00 97.12 89 GLN A CA 1
ATOM 685 C C . GLN A 1 89 ? 5.695 4.708 -8.342 1.00 97.12 89 GLN A C 1
ATOM 687 O O . GLN A 1 89 ? 5.156 4.903 -7.251 1.00 97.12 89 GLN A O 1
ATOM 692 N N . ASN A 1 90 ? 5.086 4.069 -9.342 1.00 95.50 90 ASN A N 1
ATOM 693 C CA . ASN A 1 90 ? 3.715 3.568 -9.260 1.00 95.50 90 ASN A CA 1
ATOM 694 C C . ASN A 1 90 ? 3.543 2.572 -8.102 1.00 95.50 90 ASN A C 1
ATOM 696 O O . ASN A 1 90 ? 2.581 2.665 -7.337 1.00 95.50 90 ASN A O 1
ATOM 700 N N . CYS A 1 91 ? 4.508 1.674 -7.905 1.00 96.12 91 CYS A N 1
ATOM 701 C CA . CYS A 1 91 ? 4.504 0.720 -6.796 1.00 96.12 91 CYS A CA 1
ATOM 702 C C . CYS A 1 91 ? 4.623 1.390 -5.432 1.00 96.12 91 CYS A C 1
ATOM 704 O O . CYS A 1 91 ? 3.915 1.032 -4.490 1.00 96.12 91 CYS A O 1
ATOM 706 N N . ASN A 1 92 ? 5.477 2.403 -5.315 1.00 96.62 92 ASN A N 1
ATOM 707 C CA . ASN A 1 92 ? 5.598 3.163 -4.078 1.00 96.62 92 ASN A CA 1
ATOM 708 C C . ASN A 1 92 ? 4.304 3.923 -3.756 1.00 96.62 92 ASN A C 1
ATOM 710 O O . ASN A 1 92 ? 3.892 3.949 -2.596 1.00 96.62 92 ASN A O 1
ATOM 714 N N . THR A 1 93 ? 3.629 4.479 -4.766 1.00 96.25 93 THR A N 1
ATOM 715 C CA . THR A 1 93 ? 2.301 5.093 -4.614 1.00 96.25 93 THR A CA 1
ATOM 716 C C . THR A 1 93 ? 1.243 4.073 -4.196 1.00 96.25 93 THR A C 1
ATOM 718 O O . THR A 1 9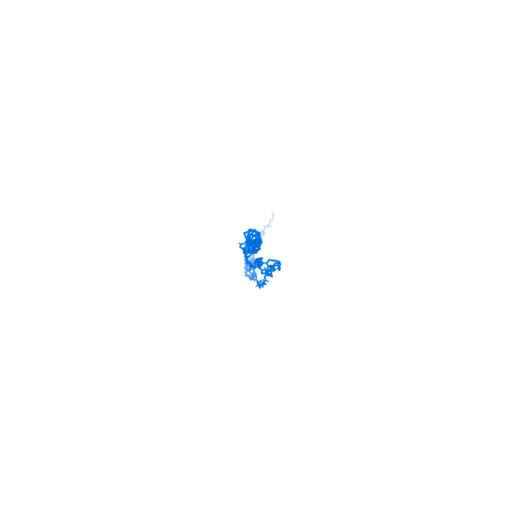3 ? 0.389 4.369 -3.362 1.00 96.25 93 THR A O 1
ATOM 721 N N . GLN A 1 94 ? 1.309 2.849 -4.718 1.00 96.50 94 GLN A N 1
ATOM 722 C CA . GLN A 1 94 ? 0.416 1.774 -4.301 1.00 96.50 94 GLN A CA 1
ATOM 723 C C . GLN A 1 94 ? 0.608 1.430 -2.814 1.00 96.50 94 GLN A C 1
ATOM 725 O O . GLN A 1 94 ? -0.349 1.408 -2.037 1.00 96.50 94 GLN A O 1
ATOM 730 N N . ILE A 1 95 ? 1.857 1.223 -2.389 1.00 95.38 95 ILE A N 1
ATOM 731 C CA . ILE A 1 95 ? 2.195 0.911 -0.994 1.00 95.38 95 ILE A CA 1
ATOM 732 C C . ILE A 1 95 ? 1.800 2.063 -0.064 1.00 95.38 95 ILE A C 1
ATOM 734 O O . ILE A 1 95 ? 1.285 1.820 1.030 1.00 95.38 95 ILE A O 1
ATOM 738 N N . SER A 1 96 ? 2.018 3.317 -0.472 1.00 96.62 96 SER A N 1
ATOM 739 C CA . SER A 1 96 ? 1.638 4.476 0.338 1.00 96.62 96 SER A CA 1
ATOM 740 C C . SER A 1 96 ? 0.122 4.589 0.499 1.00 96.62 96 SER A C 1
ATOM 742 O O . SER A 1 96 ? -0.342 4.830 1.613 1.00 96.62 96 SER A O 1
ATOM 744 N N . GLY A 1 97 ? -0.650 4.322 -0.557 1.00 95.56 97 GLY A N 1
ATOM 745 C CA . GLY A 1 97 ? -2.111 4.284 -0.495 1.00 95.56 97 GLY A CA 1
ATOM 746 C C . GLY A 1 97 ? -2.631 3.219 0.474 1.00 95.56 97 GLY A C 1
ATOM 747 O O . GLY A 1 97 ? -3.502 3.509 1.293 1.00 95.56 97 GLY A O 1
ATOM 748 N N . ILE A 1 98 ? -2.050 2.011 0.459 1.00 95.50 98 ILE A N 1
ATOM 749 C CA . ILE A 1 98 ? -2.387 0.959 1.436 1.00 95.50 98 ILE A CA 1
ATOM 750 C C . ILE A 1 98 ? -2.079 1.432 2.859 1.00 95.50 98 ILE A C 1
ATOM 752 O O . ILE A 1 98 ? -2.926 1.324 3.743 1.00 95.50 98 ILE A O 1
ATOM 756 N N . ARG A 1 99 ? -0.884 1.991 3.089 1.00 95.12 99 ARG A N 1
ATOM 757 C CA . ARG A 1 99 ? -0.479 2.484 4.415 1.00 95.12 99 ARG A CA 1
ATOM 758 C C . ARG A 1 99 ? -1.405 3.577 4.933 1.00 95.12 99 ARG A C 1
ATOM 760 O O . ARG A 1 99 ? -1.725 3.570 6.115 1.00 95.12 99 ARG A O 1
ATOM 767 N N . GLN A 1 100 ? -1.850 4.484 4.067 1.00 94.81 100 GLN A N 1
ATOM 768 C CA . GLN A 1 100 ? -2.793 5.532 4.443 1.00 94.81 100 GLN A CA 1
ATOM 769 C C . GLN A 1 100 ? -4.124 4.932 4.906 1.00 94.81 100 GLN A C 1
ATOM 771 O O . GLN A 1 100 ? -4.596 5.273 5.988 1.00 94.81 100 GLN A O 1
ATOM 776 N N . ILE A 1 101 ? -4.685 3.986 4.146 1.00 93.19 101 ILE A N 1
ATOM 777 C CA . ILE A 1 101 ? -5.927 3.296 4.522 1.00 93.19 101 ILE A CA 1
ATOM 778 C C . ILE A 1 101 ? -5.775 2.611 5.883 1.00 93.19 101 ILE A C 1
ATOM 780 O O . ILE A 1 101 ? -6.629 2.778 6.752 1.00 93.19 101 ILE A O 1
ATOM 784 N N . GLU A 1 102 ? -4.683 1.877 6.092 1.00 92.44 102 GLU A N 1
ATOM 785 C CA . GLU A 1 102 ? -4.437 1.177 7.354 1.00 92.44 102 GLU A CA 1
ATOM 786 C C . GLU A 1 102 ? -4.197 2.140 8.526 1.00 92.44 102 GLU A C 1
ATOM 788 O O . GLU A 1 102 ? -4.715 1.909 9.618 1.00 92.44 102 GLU A O 1
ATOM 793 N N . SER A 1 103 ? -3.516 3.270 8.310 1.00 91.88 103 SER A N 1
ATOM 794 C CA . SER A 1 103 ? -3.366 4.305 9.342 1.00 91.88 103 SER A CA 1
ATOM 795 C C . SER A 1 103 ? -4.709 4.905 9.767 1.00 91.88 103 SER A C 1
ATOM 797 O O . SER A 1 103 ? -4.970 5.032 10.960 1.00 91.88 103 SER A O 1
ATOM 799 N N . SER A 1 104 ? -5.619 5.161 8.820 1.00 88.88 104 SER A N 1
ATOM 800 C CA . SER A 1 104 ? -6.973 5.633 9.132 1.00 88.88 104 SER A CA 1
ATOM 801 C C . SER A 1 104 ? -7.794 4.597 9.904 1.00 88.88 104 SER A C 1
ATOM 803 O O . SER A 1 104 ? -8.703 4.961 10.651 1.00 88.88 104 SER A O 1
ATOM 805 N N . ARG A 1 105 ? -7.505 3.296 9.760 1.00 87.69 105 ARG A N 1
ATOM 806 C CA . ARG A 1 105 ? -8.114 2.272 10.624 1.00 87.69 105 ARG A CA 1
ATOM 807 C C . ARG A 1 105 ? -7.570 2.338 12.040 1.00 87.69 105 ARG A C 1
ATOM 809 O O . ARG A 1 105 ? -8.357 2.239 12.971 1.00 87.69 105 ARG A O 1
ATOM 816 N N . GLN A 1 106 ? -6.255 2.474 12.196 1.00 85.50 106 GLN A N 1
ATOM 817 C CA . GLN A 1 106 ? -5.615 2.568 13.510 1.00 85.50 106 GLN A CA 1
ATOM 818 C C . GLN A 1 106 ? -6.131 3.785 14.281 1.00 85.50 106 GLN A C 1
ATOM 820 O O . GLN A 1 106 ? -6.616 3.624 15.393 1.00 85.50 106 GLN A O 1
ATOM 825 N N . GLU A 1 107 ? -6.191 4.957 13.643 1.00 83.06 107 GLU A N 1
ATOM 826 C CA . GLU A 1 107 ? -6.747 6.175 14.249 1.00 83.06 107 GLU A CA 1
ATOM 827 C C . GLU A 1 107 ? -8.197 5.989 14.730 1.00 83.06 107 GLU A C 1
ATOM 829 O O . GLU A 1 107 ? -8.540 6.351 15.856 1.00 83.06 107 GLU A O 1
ATOM 834 N N . ASN A 1 108 ? -9.050 5.358 13.913 1.00 72.12 108 ASN A N 1
ATOM 835 C CA . ASN A 1 108 ? -10.429 5.054 14.307 1.00 72.12 108 ASN A CA 1
ATOM 836 C C . ASN A 1 108 ? -10.524 4.066 15.484 1.00 72.12 108 ASN A C 1
ATOM 838 O O . ASN A 1 108 ? -11.518 4.087 16.211 1.00 72.12 108 ASN A O 1
ATOM 842 N N . ASN A 1 109 ? -9.524 3.202 15.668 1.00 66.06 109 ASN A N 1
ATOM 843 C CA . ASN A 1 109 ? -9.473 2.249 16.775 1.00 66.06 109 ASN A CA 1
ATOM 844 C C . ASN A 1 109 ? -8.890 2.871 18.057 1.00 66.06 109 ASN A C 1
ATOM 846 O O . ASN A 1 109 ? -9.324 2.501 19.145 1.00 66.06 109 ASN A O 1
ATOM 850 N N . ASP A 1 110 ? -7.970 3.832 17.945 1.00 61.66 110 ASP A N 1
ATOM 851 C CA . ASP A 1 110 ? -7.277 4.447 19.089 1.00 61.66 110 ASP A CA 1
ATOM 852 C C . ASP A 1 110 ? -8.078 5.595 19.742 1.00 61.66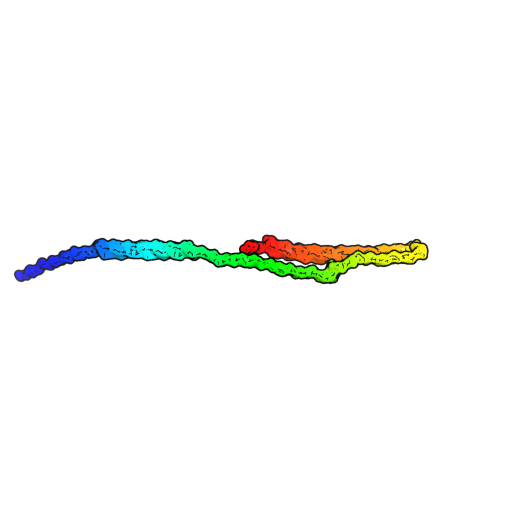 110 ASP A C 1
ATOM 854 O O . ASP A 1 110 ? -7.828 5.962 20.891 1.00 61.66 110 ASP A O 1
ATOM 858 N N . GLY A 1 111 ? -9.076 6.150 19.043 1.00 55.59 111 GLY A N 1
ATOM 859 C CA . GLY A 1 111 ? -9.890 7.284 19.509 1.00 55.59 111 GLY A CA 1
ATOM 860 C C . GLY A 1 111 ? -11.242 6.940 20.145 1.00 55.59 111 GLY A C 1
ATOM 861 O O . GLY A 1 111 ? -11.959 7.847 20.576 1.00 55.59 111 GLY A O 1
ATOM 86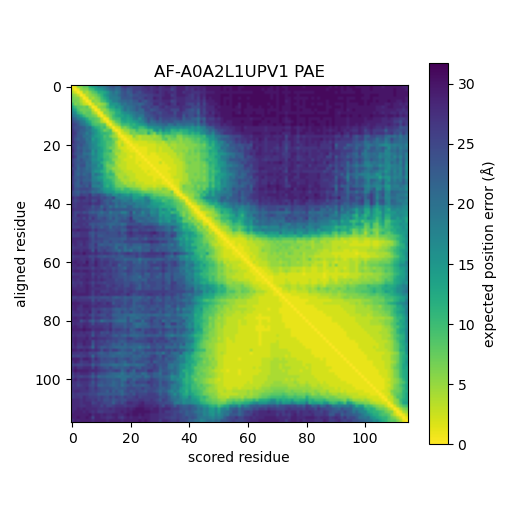2 N N . LYS A 1 112 ? -11.634 5.664 20.210 1.00 48.09 112 LYS A N 1
ATOM 863 C CA . LYS A 1 112 ? -12.923 5.260 20.783 1.00 48.09 112 LYS A CA 1
ATOM 864 C C . LYS A 1 112 ? -12.688 4.236 21.888 1.00 48.09 112 LYS A C 1
ATOM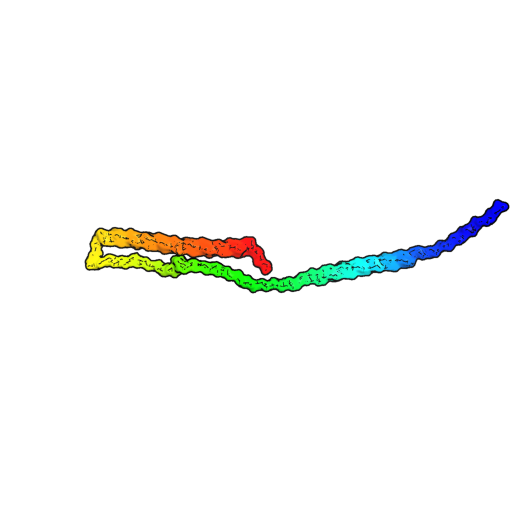 866 O O . LYS A 1 112 ? -12.136 3.180 21.586 1.00 48.09 112 LYS A O 1
ATOM 871 N N . PRO A 1 113 ? -13.129 4.477 23.142 1.00 48.66 113 PRO A N 1
ATOM 872 C CA . PRO A 1 113 ? -13.286 3.367 24.065 1.00 48.66 113 PRO A CA 1
ATOM 873 C C . PRO A 1 113 ? -14.202 2.367 23.365 1.00 48.66 113 PRO A C 1
ATOM 875 O O . PRO A 1 113 ? -15.337 2.688 23.004 1.00 48.66 113 PRO A O 1
ATOM 878 N N . THR A 1 114 ? -13.658 1.190 23.083 1.00 54.41 114 THR A N 1
ATOM 879 C CA . THR A 1 114 ? -14.466 0.022 22.772 1.00 54.41 114 THR A CA 1
ATOM 880 C C . THR A 1 114 ? -15.456 -0.113 23.936 1.00 54.41 114 THR A C 1
ATOM 882 O O . THR A 1 114 ? -15.004 -0.202 25.078 1.00 54.41 114 THR A O 1
ATOM 885 N N . PRO A 1 115 ? -16.775 0.025 23.699 1.00 51.47 115 PRO A N 1
ATOM 886 C CA . PRO A 1 115 ? -17.754 -0.103 24.772 1.00 51.47 115 PRO A CA 1
ATOM 887 C C . PRO A 1 115 ? -17.762 -1.521 25.350 1.00 51.47 115 PRO A C 1
ATOM 889 O O . PRO A 1 115 ? -17.526 -2.486 24.585 1.00 51.47 115 PRO A O 1
#

Organism: NCBI:txid1805933

Mean predicted aligned error: 15.95 Å

Secondary structure (DSSP, 8-state):
-------------HHHHHHHHHHHHHHHHHHHHHHHT---------PPPPPPPPPGGGSS---PPPPPPSS--HHHHHHHHHHHHHHHHHHHHHHHHHHHHHHHHHHHHHSS---

Foldseek 3Di:
DDDDDPPDDPDDPPPVVVVVVVVVVVVVVVVVVVVVVVPDPPDPDDDDDDQDDDDVLLVPDQDQDDQDDPPDDPVSVVVSVVSRVVSVVVNVVSVVSVVVSVVVVVVVVVPDDPD